Protein AF-A0A627JWW9-F1 (afdb_monomer_lite)

Sequence (172 aa):
MYRVNQIIKTISKMNSYAPYNQINKKINLLRKVQVYSFLTSLISLVLMVIIAVIYKICDLPKEPFLLPALVLYALNSVAGIVYLFTPIIPGVKFMLNFKKEIFNDLICEIDNDEQNIEKLMPYSLIELNYSIDWLNIKIQRVKSRINDFFGEKTAVLSIIGLAYSAIQGFGG

Radius of gyration: 26.81 Å; chains: 1; bounding box: 65×30×72 Å

Structure (mmCIF, N/CA/C/O backbone):
data_AF-A0A627JWW9-F1
#
_entry.id   AF-A0A627JWW9-F1
#
loop_
_atom_site.group_PDB
_atom_site.id
_atom_site.type_symbol
_atom_site.label_atom_id
_atom_site.label_alt_id
_atom_site.label_comp_id
_atom_site.label_asym_id
_atom_site.label_entity_id
_atom_site.label_seq_id
_atom_site.pdbx_PDB_ins_code
_atom_site.Cartn_x
_atom_site.Cartn_y
_atom_site.Cartn_z
_atom_site.occupancy
_atom_site.B_iso_or_equiv
_atom_site.auth_seq_id
_atom_site.auth_comp_id
_atom_site.auth_asym_id
_atom_site.auth_atom_id
_atom_site.pdbx_PDB_model_num
ATOM 1 N N . MET A 1 1 ? -38.540 5.136 25.744 1.00 57.44 1 MET A N 1
ATOM 2 C CA . MET A 1 1 ? -38.259 4.707 24.356 1.00 57.44 1 MET A CA 1
ATOM 3 C C . MET A 1 1 ? -36.748 4.739 24.182 1.00 57.44 1 MET A C 1
ATOM 5 O O . MET A 1 1 ? -36.176 5.806 24.365 1.00 57.44 1 MET A O 1
ATOM 9 N N . TYR A 1 2 ? -36.099 3.590 23.971 1.00 67.12 2 TYR A N 1
ATOM 10 C CA . TYR A 1 2 ? -34.632 3.505 23.949 1.00 67.12 2 TYR A CA 1
ATOM 11 C C . TYR A 1 2 ? -34.043 4.397 22.844 1.00 67.12 2 TYR A C 1
ATOM 13 O O . TYR A 1 2 ? -34.539 4.396 21.714 1.00 67.12 2 TYR A O 1
ATOM 21 N N . ARG A 1 3 ? -32.989 5.165 23.156 1.00 82.88 3 ARG A N 1
ATOM 22 C CA . ARG A 1 3 ? -32.358 6.163 22.264 1.00 82.88 3 ARG A CA 1
ATOM 23 C C . ARG A 1 3 ? -31.485 5.555 21.155 1.00 82.88 3 ARG A C 1
ATOM 25 O O . ARG A 1 3 ? -30.470 6.112 20.751 1.00 82.88 3 ARG A O 1
ATOM 32 N N . VAL A 1 4 ? -31.910 4.431 20.599 1.00 85.50 4 VAL A N 1
ATOM 33 C CA . VAL A 1 4 ? -31.139 3.595 19.664 1.00 85.50 4 VAL A CA 1
ATOM 34 C C . VAL A 1 4 ? -30.716 4.353 18.415 1.00 85.50 4 VAL A C 1
ATOM 36 O O . VAL A 1 4 ? -29.568 4.273 18.000 1.00 85.50 4 VAL A O 1
ATOM 39 N N . ASN A 1 5 ? -31.604 5.175 17.852 1.00 86.75 5 ASN A N 1
ATOM 40 C CA . ASN A 1 5 ? -31.271 5.996 16.685 1.00 86.75 5 ASN A CA 1
ATOM 41 C C . ASN A 1 5 ? -30.151 7.008 16.978 1.00 86.75 5 ASN A C 1
ATOM 43 O O . ASN A 1 5 ? -29.366 7.327 16.086 1.00 86.75 5 ASN A O 1
ATOM 47 N N . GLN A 1 6 ? -30.070 7.521 18.210 1.00 89.25 6 GLN A N 1
ATOM 48 C CA . GLN A 1 6 ? -29.003 8.436 18.619 1.00 89.25 6 GLN A CA 1
ATOM 49 C C . GLN A 1 6 ? -27.694 7.675 18.825 1.00 89.25 6 GLN A C 1
ATOM 51 O O . GLN A 1 6 ? -26.675 8.104 18.297 1.00 89.25 6 GLN A O 1
ATOM 56 N N . ILE A 1 7 ? -27.745 6.508 19.474 1.00 90.81 7 ILE A N 1
ATOM 57 C CA . ILE A 1 7 ? -26.583 5.633 19.684 1.00 90.81 7 ILE A CA 1
ATOM 58 C C . ILE A 1 7 ? -25.986 5.195 18.343 1.00 90.81 7 ILE A C 1
ATOM 60 O O . ILE A 1 7 ? -24.794 5.379 18.113 1.00 90.81 7 ILE A O 1
ATOM 64 N N . ILE A 1 8 ? -26.811 4.720 17.406 1.00 88.69 8 ILE A N 1
ATOM 65 C CA . ILE A 1 8 ? -26.365 4.333 16.058 1.00 88.69 8 ILE A CA 1
ATOM 66 C C . ILE A 1 8 ? -25.727 5.521 15.329 1.00 88.69 8 ILE A C 1
ATOM 68 O O . ILE A 1 8 ? -24.696 5.363 14.681 1.00 88.69 8 ILE A O 1
ATOM 72 N N . LYS A 1 9 ? -26.305 6.722 15.451 1.00 89.56 9 LYS A N 1
ATOM 73 C CA . LYS A 1 9 ? 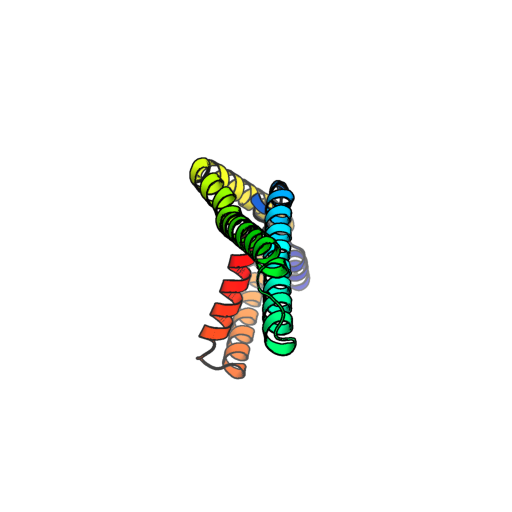-25.755 7.944 14.844 1.00 89.56 9 LYS A CA 1
ATOM 74 C C . LYS A 1 9 ? -24.439 8.385 15.493 1.00 89.56 9 LYS A C 1
ATOM 76 O O . LYS A 1 9 ? -23.603 8.977 14.813 1.00 89.56 9 LYS A O 1
ATOM 81 N N . THR A 1 10 ? -24.256 8.134 16.788 1.00 90.19 10 THR A N 1
ATOM 82 C CA . THR A 1 10 ? -22.978 8.347 17.477 1.00 90.19 10 THR A CA 1
ATOM 83 C C . THR A 1 10 ? -21.935 7.356 16.963 1.00 90.19 10 THR A C 1
ATOM 85 O O . THR A 1 10 ? -20.865 7.787 16.545 1.00 90.19 10 THR A O 1
ATOM 88 N N . ILE A 1 11 ? -22.272 6.062 16.896 1.00 89.06 11 ILE A N 1
ATOM 89 C CA . ILE A 1 11 ? -21.389 5.002 16.383 1.00 89.06 11 ILE A CA 1
ATOM 90 C C . ILE A 1 11 ? -20.982 5.277 14.931 1.00 89.06 11 ILE A C 1
ATOM 92 O O . ILE A 1 11 ? -19.807 5.194 14.595 1.00 89.06 11 ILE A O 1
ATOM 96 N N . SER A 1 12 ? -21.912 5.704 14.071 1.00 86.81 12 SER A N 1
ATOM 97 C CA . SER A 1 12 ? -21.604 6.000 12.663 1.00 86.81 12 SER A CA 1
ATOM 98 C C . SER A 1 12 ? -20.640 7.177 12.464 1.00 86.81 12 SER A C 1
ATOM 100 O O . SER A 1 12 ? -20.180 7.403 11.351 1.00 86.81 12 SER A O 1
ATOM 102 N N . LYS A 1 13 ? -20.405 7.981 13.507 1.00 86.56 13 LYS A N 1
ATOM 103 C CA . LYS A 1 13 ? -19.496 9.135 13.503 1.00 86.56 13 LYS A CA 1
ATOM 104 C C . LYS A 1 13 ? -18.204 8.874 14.280 1.00 86.56 13 LYS A C 1
ATOM 106 O O . LYS A 1 13 ? -17.416 9.801 14.465 1.00 86.56 13 LYS A O 1
ATOM 111 N N . MET A 1 14 ? -18.012 7.663 14.796 1.00 87.31 14 MET A N 1
ATOM 112 C CA . MET A 1 14 ? -16.766 7.291 15.454 1.00 87.31 14 MET A CA 1
ATOM 113 C C . MET A 1 14 ? -15.628 7.266 14.444 1.00 87.31 14 MET A C 1
ATOM 115 O O . MET A 1 14 ? -15.823 6.949 13.269 1.00 87.31 14 MET A O 1
ATOM 119 N N . ASN A 1 15 ? -14.440 7.634 14.912 1.00 77.38 15 ASN A N 1
ATOM 120 C CA . ASN A 1 15 ? -13.266 7.621 14.058 1.00 77.38 15 ASN A CA 1
ATOM 121 C C . ASN A 1 15 ? -12.886 6.166 13.794 1.00 77.38 15 ASN A C 1
ATOM 123 O O . ASN A 1 15 ? -12.795 5.368 14.728 1.00 77.38 15 ASN A O 1
ATOM 127 N N . SER A 1 16 ? -12.677 5.827 12.522 1.00 74.06 16 SER A N 1
ATOM 128 C CA . SER A 1 16 ? -12.036 4.562 12.170 1.00 74.06 16 SER A CA 1
ATOM 129 C C . SER A 1 16 ? -10.582 4.607 12.623 1.00 74.06 16 SER A C 1
ATOM 131 O O . SER A 1 16 ? -9.926 5.639 12.463 1.00 74.06 16 SER A O 1
ATOM 133 N N . TYR A 1 17 ? -10.091 3.497 13.169 1.00 69.25 17 TYR A N 1
ATOM 134 C CA . TYR A 1 17 ? -8.683 3.367 13.512 1.00 69.25 17 TYR A CA 1
ATOM 135 C C . TYR A 1 17 ? -7.815 3.597 12.268 1.00 69.25 17 TYR A C 1
ATOM 137 O O . TYR A 1 17 ? -8.067 3.020 11.206 1.00 69.25 17 TYR A O 1
ATOM 145 N N . ALA A 1 18 ? -6.797 4.443 12.411 1.00 64.69 18 ALA A N 1
ATOM 146 C CA . ALA A 1 18 ? -5.760 4.637 11.412 1.00 64.69 18 ALA A CA 1
ATOM 147 C C . ALA A 1 18 ? -4.422 4.182 12.017 1.00 64.69 18 ALA A C 1
ATOM 149 O O . ALA A 1 18 ? -4.038 4.715 13.061 1.00 64.69 18 ALA A O 1
ATOM 150 N N . PRO A 1 19 ? -3.706 3.231 11.391 1.00 64.62 19 PRO A N 1
ATOM 151 C CA . PRO A 1 19 ? -2.438 2.736 11.919 1.00 64.62 19 PRO A CA 1
ATOM 152 C C . PRO A 1 19 ? -1.400 3.859 12.041 1.00 64.62 19 PRO A C 1
ATOM 154 O O . PRO A 1 19 ? -1.325 4.760 11.194 1.00 64.62 19 PRO A O 1
ATOM 157 N N . TYR A 1 20 ? -0.553 3.794 13.069 1.00 61.00 20 TYR A N 1
ATOM 158 C CA . TYR A 1 20 ? 0.439 4.820 13.414 1.00 61.00 20 TYR A CA 1
ATOM 159 C C . TYR A 1 20 ? 1.361 5.153 12.236 1.00 61.00 20 TYR A C 1
ATOM 161 O O . TYR A 1 20 ? 1.698 6.317 11.981 1.00 61.00 20 TYR A O 1
ATOM 169 N N . ASN A 1 21 ? 1.720 4.133 11.455 1.00 58.91 21 ASN A N 1
ATOM 170 C CA . ASN A 1 21 ? 2.579 4.277 10.284 1.00 58.91 21 ASN A CA 1
ATOM 171 C C . ASN A 1 21 ? 1.944 5.096 9.140 1.00 58.91 21 ASN A C 1
ATOM 173 O O . ASN A 1 21 ? 2.680 5.710 8.366 1.00 58.91 21 ASN A O 1
ATOM 177 N N . GLN A 1 22 ? 0.611 5.199 9.058 1.00 59.38 22 GLN A N 1
ATOM 178 C CA . GLN A 1 22 ? -0.065 6.105 8.115 1.00 59.38 22 GLN A CA 1
ATOM 179 C C . GLN A 1 22 ? -0.077 7.561 8.606 1.00 59.38 22 GLN A C 1
ATOM 181 O O . GLN A 1 22 ? -0.009 8.493 7.800 1.00 59.38 22 GLN A O 1
ATOM 186 N N . ILE A 1 23 ? -0.118 7.773 9.924 1.00 56.31 23 ILE A N 1
ATOM 187 C CA . ILE A 1 23 ? -0.114 9.107 10.545 1.00 56.31 23 ILE A CA 1
ATOM 188 C C . ILE A 1 23 ? 1.275 9.754 10.395 1.00 56.31 23 ILE A C 1
ATOM 190 O O . ILE A 1 23 ? 1.403 10.954 10.126 1.00 56.31 23 ILE A O 1
ATOM 194 N N . ASN A 1 24 ? 2.339 8.951 10.479 1.00 56.09 24 ASN A N 1
ATOM 195 C CA . ASN A 1 24 ? 3.718 9.420 10.405 1.00 56.09 24 ASN A CA 1
ATOM 196 C C . ASN A 1 24 ? 4.246 9.429 8.950 1.00 56.09 24 ASN A C 1
ATOM 198 O O . ASN A 1 24 ? 4.970 8.538 8.515 1.00 56.09 24 ASN A O 1
ATOM 202 N N . LYS A 1 25 ? 3.882 10.482 8.200 1.00 54.59 25 LYS A N 1
ATOM 203 C CA . LYS A 1 25 ? 4.113 10.803 6.760 1.00 54.59 25 LYS A CA 1
ATOM 204 C C . LYS A 1 25 ? 5.511 10.580 6.119 1.00 54.59 25 LYS A C 1
ATOM 206 O O . LYS A 1 25 ? 5.733 11.025 4.988 1.00 54.59 25 LYS A O 1
ATOM 211 N N . LYS A 1 26 ? 6.472 9.896 6.749 1.00 55.12 26 LYS A N 1
ATOM 212 C CA . LYS A 1 26 ? 7.827 9.650 6.202 1.00 55.12 26 LYS A CA 1
ATOM 213 C C . LYS A 1 26 ? 7.868 8.729 4.967 1.00 55.12 26 LYS A C 1
ATOM 215 O O . LYS A 1 26 ? 8.879 8.719 4.270 1.00 55.12 26 LYS A O 1
ATOM 220 N N . ILE A 1 27 ? 6.782 8.025 4.644 1.00 60.16 27 ILE A N 1
ATOM 221 C CA . ILE A 1 27 ? 6.693 7.080 3.509 1.00 60.16 27 ILE A CA 1
ATOM 222 C C . ILE A 1 27 ? 6.613 7.793 2.138 1.00 60.16 27 ILE A C 1
ATOM 224 O O . ILE A 1 27 ? 6.933 7.212 1.101 1.00 60.16 27 ILE A O 1
ATOM 228 N N . ASN A 1 28 ? 6.298 9.094 2.103 1.00 67.19 28 ASN A N 1
ATOM 229 C CA . ASN A 1 28 ? 6.102 9.821 0.843 1.00 67.19 28 ASN A CA 1
ATOM 230 C C . ASN A 1 28 ? 7.352 9.932 -0.051 1.00 67.19 28 ASN A C 1
ATOM 232 O O . ASN A 1 28 ? 7.199 10.069 -1.263 1.00 67.19 28 ASN A O 1
ATOM 236 N N . LEU A 1 29 ? 8.571 9.893 0.501 1.00 72.62 29 LEU A N 1
ATOM 237 C CA . LEU A 1 29 ? 9.794 10.000 -0.308 1.00 72.62 29 LEU A CA 1
ATOM 238 C C . LEU A 1 29 ? 10.134 8.673 -0.996 1.00 72.62 29 LEU A C 1
ATOM 240 O O . LEU A 1 29 ? 10.351 8.667 -2.204 1.00 72.62 29 LEU A O 1
ATOM 244 N N . LEU A 1 30 ? 10.103 7.555 -0.262 1.00 77.38 30 LEU A N 1
ATOM 245 C CA . LEU A 1 30 ? 10.313 6.215 -0.828 1.00 77.38 30 LEU A CA 1
ATOM 246 C C . LEU A 1 30 ? 9.286 5.915 -1.922 1.00 77.38 30 LEU A C 1
ATOM 248 O O . LEU A 1 30 ? 9.652 5.466 -3.002 1.00 77.38 30 LEU A O 1
ATOM 252 N N . ARG A 1 31 ? 8.020 6.282 -1.695 1.00 78.38 31 ARG A N 1
ATOM 253 C CA . ARG A 1 31 ? 6.966 6.124 -2.700 1.00 78.38 31 ARG A CA 1
ATOM 254 C C . ARG A 1 31 ? 7.236 6.933 -3.971 1.00 78.38 31 ARG A C 1
ATOM 256 O O . ARG A 1 31 ? 7.061 6.423 -5.072 1.00 78.38 31 ARG A O 1
ATOM 263 N N . LYS A 1 32 ? 7.724 8.174 -3.846 1.00 83.62 32 LYS A N 1
ATOM 264 C CA . LYS A 1 32 ? 8.143 8.976 -5.009 1.00 83.62 32 LYS A CA 1
ATOM 265 C C . LYS A 1 32 ? 9.291 8.307 -5.764 1.00 83.62 32 LYS A C 1
ATOM 267 O O . LYS A 1 32 ? 9.217 8.210 -6.983 1.00 83.62 32 LYS A O 1
ATOM 272 N N . VAL A 1 33 ? 10.316 7.828 -5.056 1.00 87.12 33 VAL A N 1
ATOM 273 C CA . VAL A 1 33 ? 11.453 7.114 -5.666 1.00 87.12 33 VAL A CA 1
ATOM 274 C C . VAL A 1 33 ? 10.967 5.883 -6.428 1.00 87.12 33 VAL A C 1
ATOM 276 O O . VAL A 1 33 ? 11.332 5.715 -7.587 1.00 87.12 33 VAL A O 1
ATOM 279 N N . GLN A 1 34 ? 10.081 5.082 -5.832 1.00 87.38 34 GLN A N 1
ATOM 280 C CA . GLN A 1 34 ? 9.511 3.903 -6.479 1.00 87.38 34 GLN A CA 1
ATOM 281 C C . GLN A 1 34 ? 8.756 4.261 -7.766 1.00 87.38 34 GLN A C 1
ATOM 283 O O . GLN A 1 34 ? 8.982 3.639 -8.802 1.00 87.38 34 GLN A O 1
ATOM 288 N N . VAL A 1 35 ? 7.902 5.291 -7.725 1.00 88.50 35 VAL A N 1
ATOM 289 C CA . VAL A 1 35 ? 7.133 5.745 -8.895 1.00 88.50 35 VAL A CA 1
ATOM 290 C C . VAL A 1 35 ? 8.053 6.255 -10.004 1.00 88.50 35 VAL A C 1
ATOM 292 O O . VAL A 1 35 ? 7.888 5.862 -11.157 1.00 88.50 35 VAL A O 1
ATOM 295 N N . TYR A 1 36 ? 9.053 7.080 -9.681 1.00 90.81 36 TYR A N 1
ATOM 296 C CA . TYR A 1 36 ? 10.009 7.555 -10.684 1.00 90.81 36 TYR A CA 1
ATOM 297 C C . TYR A 1 36 ? 10.838 6.413 -11.274 1.00 90.81 36 TYR A C 1
ATOM 299 O O . TYR A 1 36 ? 11.061 6.389 -12.484 1.00 90.81 36 TYR A O 1
ATOM 307 N N . SER A 1 37 ? 11.245 5.445 -10.452 1.00 90.62 37 SER A N 1
ATOM 308 C CA . SER A 1 37 ? 11.979 4.262 -10.908 1.00 90.62 37 SER A CA 1
ATOM 309 C C . SER A 1 37 ? 11.140 3.412 -11.864 1.00 90.62 37 SER A C 1
ATOM 311 O O . SER A 1 37 ? 11.616 3.013 -12.926 1.00 90.62 37 SER A O 1
ATOM 313 N N . PHE A 1 38 ? 9.860 3.210 -11.541 1.00 92.62 38 PHE A N 1
ATOM 314 C CA . PHE A 1 38 ? 8.912 2.517 -12.410 1.00 92.62 38 PHE A CA 1
ATOM 315 C C . PHE A 1 38 ? 8.729 3.238 -13.751 1.00 92.62 38 PHE A C 1
ATOM 317 O O . PHE A 1 38 ? 8.880 2.624 -14.805 1.00 92.62 38 PHE A O 1
ATOM 324 N N . LEU A 1 39 ? 8.466 4.550 -13.727 1.00 94.06 39 LEU A N 1
ATOM 325 C CA . LEU A 1 39 ? 8.294 5.346 -14.947 1.00 94.06 39 LEU A CA 1
ATOM 326 C C . LEU A 1 39 ? 9.553 5.322 -15.819 1.00 94.06 39 LEU A C 1
ATOM 328 O O . LEU A 1 39 ? 9.461 5.184 -17.035 1.00 94.06 39 LEU A O 1
ATOM 332 N N . THR A 1 40 ? 10.728 5.399 -15.199 1.00 92.56 40 THR A N 1
ATOM 333 C CA . THR A 1 40 ? 12.017 5.355 -15.897 1.00 92.56 40 THR A CA 1
ATOM 334 C C . THR A 1 40 ? 12.248 3.999 -16.575 1.00 92.56 40 THR A C 1
ATOM 336 O O . THR A 1 40 ? 12.649 3.945 -17.740 1.00 92.56 40 THR A O 1
ATOM 339 N N . SER A 1 41 ? 11.939 2.893 -15.890 1.00 93.25 41 SER A N 1
ATOM 340 C CA . SER A 1 41 ? 12.004 1.543 -16.472 1.00 93.25 41 SER A CA 1
ATOM 341 C C . SER A 1 41 ? 10.987 1.364 -17.611 1.00 93.25 41 SER A C 1
ATOM 343 O O . SER A 1 41 ? 11.335 0.853 -18.675 1.00 93.25 41 SER A O 1
ATOM 345 N N . LEU A 1 42 ? 9.760 1.867 -17.450 1.00 93.62 42 LEU A N 1
ATOM 346 C CA . LEU A 1 42 ? 8.724 1.779 -18.480 1.00 93.62 42 LEU A CA 1
ATOM 347 C C . LEU A 1 42 ? 9.106 2.564 -19.744 1.00 93.62 42 LEU A C 1
ATOM 349 O O . LEU A 1 42 ? 9.048 2.029 -20.849 1.00 93.62 42 LEU A O 1
ATOM 353 N N . ILE A 1 43 ? 9.537 3.819 -19.586 1.00 94.56 43 ILE A N 1
ATOM 354 C CA . ILE A 1 43 ? 9.933 4.683 -20.706 1.00 94.56 43 ILE A CA 1
ATOM 355 C C . ILE A 1 43 ? 11.150 4.099 -21.429 1.00 94.56 43 ILE A C 1
ATOM 357 O O . ILE A 1 43 ? 11.157 4.030 -22.658 1.00 94.56 43 ILE A O 1
ATOM 361 N N . SER A 1 44 ? 12.164 3.637 -20.691 1.00 92.50 44 SER A N 1
ATOM 362 C CA . SER A 1 44 ? 13.351 3.026 -21.302 1.00 92.50 44 SER A CA 1
ATOM 363 C C . SER A 1 44 ? 13.016 1.746 -22.071 1.00 92.50 44 SER A C 1
ATOM 365 O O . SER A 1 44 ? 13.557 1.538 -23.155 1.00 92.50 44 SER A O 1
ATOM 367 N N . LEU A 1 45 ? 12.082 0.926 -21.576 1.00 93.44 45 LEU A N 1
ATOM 368 C CA . LEU A 1 45 ? 11.594 -0.254 -22.293 1.00 93.44 45 LEU A CA 1
ATOM 369 C C . LEU A 1 45 ? 10.910 0.125 -23.610 1.00 93.44 45 LEU A C 1
ATOM 371 O O . LEU A 1 45 ? 11.234 -0.441 -24.653 1.00 93.44 45 LEU A O 1
ATOM 375 N N . VAL A 1 46 ? 10.012 1.114 -23.585 1.00 95.31 46 VAL A N 1
ATOM 376 C CA . VAL A 1 46 ? 9.316 1.593 -24.790 1.00 95.31 46 VAL A CA 1
ATOM 377 C C . VAL A 1 46 ? 10.306 2.135 -25.824 1.00 95.31 46 VAL A C 1
ATOM 379 O O . VAL A 1 46 ? 10.213 1.788 -27.000 1.00 95.31 46 VAL A O 1
ATOM 382 N N . LEU A 1 47 ? 11.296 2.926 -25.401 1.00 94.00 47 LEU A N 1
ATOM 383 C CA . LEU A 1 47 ? 12.325 3.459 -26.299 1.00 94.00 47 LEU A CA 1
ATOM 384 C C . LEU A 1 47 ? 13.183 2.354 -26.930 1.00 94.00 47 LEU A C 1
ATOM 386 O O . LEU A 1 47 ? 13.469 2.421 -28.124 1.00 94.00 47 LEU A O 1
ATOM 390 N N . MET A 1 48 ? 13.546 1.313 -26.172 1.00 92.75 48 MET A N 1
ATOM 391 C CA . MET A 1 48 ? 14.261 0.155 -26.726 1.00 92.75 48 MET A CA 1
ATOM 392 C C . MET A 1 48 ? 13.436 -0.575 -27.790 1.00 92.75 48 MET A C 1
ATOM 394 O O . MET A 1 48 ? 13.979 -0.947 -28.830 1.00 92.75 48 MET A O 1
ATOM 398 N N . VAL A 1 49 ? 12.127 -0.742 -27.572 1.00 92.88 49 VAL A N 1
ATOM 399 C CA . VAL A 1 49 ? 11.226 -1.348 -28.567 1.00 92.88 49 VAL A CA 1
ATOM 400 C C . VAL A 1 49 ? 11.166 -0.496 -29.835 1.00 92.88 49 VAL A C 1
ATOM 402 O O . VAL A 1 49 ? 11.274 -1.039 -30.932 1.00 92.88 49 VAL A O 1
ATOM 405 N N . ILE A 1 50 ? 11.063 0.830 -29.705 1.00 92.88 50 ILE A N 1
ATOM 406 C CA . ILE A 1 50 ? 11.063 1.748 -30.854 1.00 92.88 50 ILE A CA 1
ATOM 407 C C . ILE A 1 50 ? 12.365 1.615 -31.655 1.00 92.88 50 ILE A C 1
ATOM 409 O O . ILE A 1 50 ? 12.313 1.463 -32.874 1.00 92.88 50 ILE A O 1
ATOM 413 N N . ILE A 1 51 ? 13.524 1.605 -30.984 1.00 89.88 51 ILE A N 1
ATOM 414 C CA . ILE A 1 51 ? 14.828 1.422 -31.641 1.00 89.88 51 ILE A CA 1
ATOM 415 C C . ILE A 1 51 ? 14.880 0.082 -32.385 1.00 89.88 51 ILE A C 1
ATOM 417 O O . ILE A 1 51 ? 15.294 0.044 -33.543 1.00 89.88 51 ILE A O 1
ATOM 421 N N . ALA A 1 52 ? 14.423 -1.005 -31.759 1.00 88.31 52 ALA A N 1
ATOM 422 C CA . ALA A 1 52 ? 14.413 -2.330 -32.375 1.00 88.31 52 ALA A CA 1
ATOM 423 C C . ALA A 1 52 ? 13.508 -2.397 -33.618 1.00 88.31 52 ALA A C 1
ATOM 425 O O . ALA A 1 52 ? 13.873 -3.017 -34.618 1.00 88.31 52 ALA A O 1
ATOM 426 N N . VAL A 1 53 ? 12.345 -1.740 -33.575 1.00 90.88 53 VAL A N 1
ATOM 427 C CA . VAL A 1 53 ? 11.406 -1.664 -34.703 1.00 90.88 53 VAL A CA 1
ATOM 428 C C . VAL A 1 53 ? 11.986 -0.835 -35.850 1.00 90.88 53 VAL A C 1
ATOM 430 O O . VAL A 1 53 ? 11.966 -1.297 -36.988 1.00 90.88 53 VAL A O 1
ATOM 433 N N . ILE A 1 54 ? 12.551 0.345 -35.569 1.00 88.12 54 ILE A N 1
ATOM 434 C CA . ILE A 1 54 ? 13.168 1.210 -36.591 1.00 88.12 54 ILE A CA 1
ATOM 435 C C . ILE A 1 54 ? 14.350 0.503 -37.255 1.00 88.12 54 ILE A C 1
ATOM 437 O O . ILE A 1 54 ? 14.442 0.486 -38.480 1.00 88.12 54 ILE A O 1
ATOM 441 N N . TYR A 1 55 ? 15.220 -0.125 -36.460 1.00 85.19 55 TYR A N 1
ATOM 442 C CA . TYR A 1 55 ? 16.338 -0.912 -36.974 1.00 85.19 55 TYR A CA 1
ATOM 443 C C . TYR A 1 55 ? 15.861 -2.013 -37.933 1.00 85.19 55 TYR A C 1
ATOM 445 O O . TYR A 1 55 ? 16.433 -2.178 -39.006 1.00 85.19 55 TYR A O 1
ATOM 453 N N . LYS A 1 56 ? 14.791 -2.734 -37.569 1.00 85.31 56 LYS A N 1
ATOM 454 C CA . LYS A 1 56 ? 14.258 -3.847 -38.364 1.00 85.31 56 LYS A CA 1
ATOM 455 C C . LYS A 1 56 ? 13.528 -3.402 -39.637 1.00 85.31 56 LYS A C 1
ATOM 457 O O . LYS A 1 56 ? 13.527 -4.148 -40.604 1.00 85.31 56 LYS A O 1
ATOM 462 N N . ILE A 1 57 ? 12.860 -2.247 -39.629 1.00 89.12 57 ILE A N 1
ATOM 463 C CA . ILE A 1 57 ? 12.088 -1.759 -40.787 1.00 89.12 57 ILE A CA 1
ATOM 464 C C . ILE A 1 57 ? 12.986 -1.047 -41.801 1.00 89.12 57 ILE A C 1
ATOM 466 O O . ILE A 1 57 ? 12.758 -1.162 -43.001 1.00 89.12 57 ILE A O 1
ATOM 470 N N . CYS A 1 58 ? 13.984 -0.298 -41.331 1.00 82.31 58 CYS A N 1
ATOM 471 C CA . CYS A 1 58 ? 14.797 0.563 -42.188 1.00 82.31 58 CYS A CA 1
ATOM 472 C C . CYS A 1 58 ? 16.135 -0.066 -42.621 1.00 82.31 58 CYS A C 1
ATOM 474 O O . CYS A 1 58 ? 16.912 0.626 -43.275 1.00 82.31 58 CYS A O 1
ATOM 476 N N . ASP A 1 59 ? 16.428 -1.316 -42.228 1.00 77.81 59 ASP A N 1
ATOM 477 C CA . ASP A 1 59 ? 17.686 -2.041 -42.508 1.00 77.81 59 ASP A CA 1
ATOM 478 C C . ASP A 1 59 ? 18.950 -1.181 -42.293 1.00 77.81 59 ASP A C 1
ATOM 480 O O . ASP A 1 59 ? 19.907 -1.181 -43.070 1.00 77.81 59 ASP A O 1
ATOM 484 N N . LEU A 1 60 ? 18.940 -0.395 -41.214 1.00 76.88 60 LEU A N 1
ATOM 485 C CA . LEU A 1 60 ? 19.989 0.577 -40.917 1.00 76.88 60 LEU A CA 1
ATOM 486 C C . LEU A 1 60 ? 21.256 -0.100 -40.362 1.00 76.88 60 LEU A C 1
ATOM 488 O O . LEU A 1 60 ? 21.173 -1.144 -39.707 1.00 76.88 60 LEU A O 1
ATOM 492 N N . PRO A 1 61 ? 22.447 0.507 -40.544 1.00 78.94 61 PRO A N 1
ATOM 493 C CA . PRO A 1 61 ? 23.674 -0.002 -39.943 1.00 78.94 61 PRO A CA 1
ATOM 494 C C . PRO A 1 61 ? 23.557 -0.041 -38.413 1.00 78.94 61 PRO A C 1
ATOM 496 O O . PRO A 1 61 ? 23.002 0.861 -37.788 1.00 78.94 61 PRO A O 1
ATOM 499 N N . LYS A 1 62 ? 24.101 -1.099 -37.801 1.00 75.81 62 LYS A N 1
ATOM 500 C CA . LYS A 1 62 ? 23.977 -1.373 -36.356 1.00 75.81 62 LYS A CA 1
ATOM 501 C C . LYS A 1 62 ? 24.734 -0.382 -35.468 1.00 75.81 62 LYS A C 1
ATOM 503 O O . LYS A 1 62 ? 24.321 -0.147 -34.334 1.00 75.81 62 LYS A O 1
ATOM 508 N N . GLU A 1 63 ? 25.838 0.174 -35.963 1.00 80.12 63 GLU A N 1
ATOM 509 C CA . GLU A 1 63 ? 26.774 0.993 -35.180 1.00 80.12 63 GLU A CA 1
ATOM 510 C C . GLU A 1 63 ? 26.127 2.178 -34.434 1.00 80.12 63 GLU A C 1
ATOM 512 O O . GLU A 1 63 ? 26.334 2.277 -33.222 1.00 80.12 63 GLU A O 1
ATOM 517 N N . PRO A 1 64 ? 25.286 3.029 -35.061 1.00 82.31 64 PRO A N 1
ATOM 518 C CA . PRO A 1 64 ? 24.661 4.159 -34.366 1.00 82.31 64 PRO A CA 1
ATOM 519 C C . PRO A 1 64 ? 23.622 3.763 -33.305 1.00 82.31 64 PRO A C 1
ATOM 521 O O . PRO A 1 64 ? 23.356 4.548 -32.396 1.00 82.31 64 PRO A O 1
ATOM 524 N N . PHE A 1 65 ? 23.031 2.565 -33.386 1.00 85.44 65 PHE A N 1
ATOM 525 C CA . PHE A 1 65 ? 21.956 2.133 -32.481 1.00 85.44 65 PHE A CA 1
ATOM 526 C C . PHE A 1 65 ? 22.454 1.332 -31.276 1.00 85.44 65 PHE A C 1
ATOM 528 O O . PHE A 1 65 ? 21.752 1.245 -30.267 1.00 85.44 65 PHE A O 1
ATOM 535 N N . LEU A 1 66 ? 23.666 0.774 -31.353 1.00 87.06 66 LEU A N 1
ATOM 536 C CA . LEU A 1 66 ? 24.215 -0.103 -30.321 1.00 87.06 66 LEU A CA 1
ATOM 537 C C . LEU A 1 66 ? 24.428 0.629 -28.986 1.00 87.06 66 LEU A C 1
ATOM 539 O O . LEU A 1 66 ? 23.985 0.157 -27.939 1.00 87.06 66 LEU A O 1
ATOM 543 N N . LEU A 1 67 ? 25.088 1.791 -29.019 1.00 89.12 67 LEU A N 1
ATOM 544 C CA . LEU A 1 67 ? 25.422 2.551 -27.811 1.00 89.12 67 LEU A CA 1
ATOM 545 C C . LEU A 1 67 ? 24.165 3.096 -27.101 1.00 89.12 67 LEU A C 1
ATOM 547 O O . LEU A 1 67 ? 24.031 2.851 -25.901 1.00 89.12 67 LEU A O 1
ATOM 551 N N . PRO A 1 68 ? 23.199 3.741 -27.790 1.00 90.44 68 PRO A N 1
ATOM 552 C CA . PRO A 1 68 ? 21.943 4.156 -27.164 1.00 90.44 68 PRO A CA 1
ATOM 553 C C . PRO A 1 68 ? 21.146 2.991 -26.563 1.00 90.44 68 PRO A C 1
ATOM 555 O O . PRO A 1 68 ? 20.619 3.119 -25.459 1.00 90.44 68 PRO A O 1
ATOM 558 N N . ALA A 1 69 ? 21.085 1.843 -27.249 1.00 90.44 69 ALA A N 1
ATOM 559 C CA . ALA A 1 69 ? 20.381 0.664 -26.746 1.00 90.44 69 ALA A CA 1
ATOM 560 C C . ALA A 1 69 ? 21.033 0.100 -25.472 1.00 90.44 69 ALA A C 1
ATOM 562 O O . ALA A 1 69 ? 20.327 -0.220 -24.517 1.00 90.44 69 ALA A O 1
ATOM 563 N N . LEU A 1 70 ? 22.369 0.039 -25.418 1.00 92.38 70 LEU A N 1
ATOM 564 C CA . LEU A 1 70 ? 23.108 -0.388 -24.224 1.00 92.38 70 LEU A CA 1
ATOM 565 C C . LEU A 1 70 ? 22.878 0.550 -23.034 1.00 92.38 70 LEU A C 1
ATOM 567 O O . LEU A 1 70 ? 22.663 0.080 -21.917 1.00 92.38 70 LEU A O 1
ATOM 571 N N . VAL A 1 71 ? 22.880 1.865 -23.268 1.00 94.31 71 VAL A N 1
ATOM 572 C CA . VAL A 1 71 ? 22.605 2.859 -22.219 1.00 94.31 71 VAL A CA 1
ATOM 573 C C . VAL A 1 71 ? 21.181 2.705 -21.684 1.00 94.31 71 VAL A C 1
ATOM 575 O O . VAL A 1 71 ? 20.988 2.666 -20.469 1.00 94.31 71 VAL A O 1
ATOM 578 N N . LEU A 1 72 ? 20.187 2.560 -22.567 1.00 93.19 72 LEU A N 1
ATOM 579 C CA . LEU A 1 72 ? 18.794 2.341 -22.164 1.00 93.19 72 LEU A CA 1
ATOM 580 C C . LEU A 1 72 ? 18.614 1.029 -21.398 1.00 93.19 72 LEU A C 1
ATOM 582 O O . LEU A 1 72 ? 17.889 1.004 -20.407 1.00 93.19 72 LEU A O 1
ATOM 586 N N . TYR A 1 73 ? 19.295 -0.037 -21.814 1.00 94.12 73 TYR A N 1
ATOM 587 C CA . TYR A 1 73 ? 19.261 -1.325 -21.127 1.00 94.12 73 TYR A CA 1
ATOM 588 C C . TYR A 1 73 ? 19.862 -1.244 -19.718 1.00 94.12 73 TYR A C 1
ATOM 590 O O . TYR A 1 73 ? 19.258 -1.723 -18.754 1.00 94.12 73 TYR A O 1
ATOM 598 N N . ALA A 1 74 ? 21.028 -0.606 -19.579 1.00 94.75 74 ALA A N 1
ATOM 599 C CA . ALA A 1 74 ? 21.665 -0.398 -18.282 1.00 94.75 74 ALA A CA 1
ATOM 600 C C . ALA A 1 74 ? 20.772 0.444 -17.358 1.00 94.75 74 ALA A C 1
ATOM 602 O O . ALA A 1 74 ? 20.545 0.076 -16.205 1.00 94.75 74 ALA A O 1
ATOM 603 N N . LEU A 1 75 ? 20.199 1.529 -17.882 1.00 94.31 75 LEU A N 1
ATOM 604 C CA . LEU A 1 75 ? 19.297 2.410 -17.145 1.00 94.31 75 LEU A CA 1
ATOM 605 C C . LEU A 1 75 ? 18.005 1.695 -16.725 1.00 94.31 75 LEU A C 1
ATOM 607 O O . LEU A 1 75 ? 17.569 1.853 -15.585 1.00 94.31 75 LEU A O 1
ATOM 611 N N . ASN A 1 76 ? 17.434 0.857 -17.594 1.00 94.31 76 ASN A N 1
ATOM 612 C CA . ASN A 1 76 ? 16.276 0.032 -17.260 1.00 94.31 76 ASN A CA 1
ATOM 613 C C . ASN A 1 76 ? 16.608 -0.959 -16.140 1.00 94.31 76 ASN A C 1
ATOM 615 O O . ASN A 1 76 ? 15.888 -1.033 -15.149 1.00 94.31 76 ASN A O 1
ATOM 619 N N . SER A 1 77 ? 17.739 -1.657 -16.257 1.00 93.56 77 SER A N 1
ATOM 620 C CA . SER A 1 77 ? 18.180 -2.641 -15.265 1.00 93.56 77 SER A CA 1
ATOM 621 C C . SER A 1 77 ? 18.369 -2.002 -13.886 1.00 93.56 77 SER A C 1
ATOM 623 O O . SER A 1 77 ? 17.848 -2.507 -12.892 1.00 93.56 77 SER A O 1
ATOM 625 N N . VAL A 1 78 ? 19.044 -0.848 -13.818 1.00 95.31 78 VAL A N 1
ATOM 626 C CA . VAL A 1 78 ? 19.233 -0.102 -12.563 1.00 95.31 78 VAL A CA 1
ATOM 627 C C . VAL A 1 78 ? 17.893 0.375 -12.000 1.00 95.31 78 VAL A C 1
ATOM 629 O O . VAL A 1 78 ? 17.626 0.181 -10.814 1.00 95.31 78 VAL A O 1
ATOM 632 N N . ALA A 1 79 ? 17.018 0.947 -12.832 1.00 92.75 79 ALA A N 1
ATOM 633 C CA . ALA A 1 79 ? 15.697 1.401 -12.400 1.00 92.75 79 ALA A CA 1
ATOM 634 C C . ALA A 1 79 ? 14.801 0.240 -11.922 1.00 92.75 79 ALA A C 1
ATOM 636 O O . ALA A 1 79 ? 14.062 0.386 -10.947 1.00 92.75 79 ALA A O 1
ATOM 637 N N . GLY A 1 80 ? 14.887 -0.930 -12.552 1.00 90.56 80 GLY A N 1
ATOM 638 C CA . GLY A 1 80 ? 14.181 -2.137 -12.125 1.00 90.56 80 GLY A CA 1
ATOM 639 C C . GLY A 1 80 ? 14.656 -2.625 -10.756 1.00 90.56 80 GLY A C 1
ATOM 640 O O . GLY A 1 80 ? 13.837 -2.884 -9.875 1.00 90.56 80 GLY A O 1
ATOM 641 N N . ILE A 1 81 ? 15.974 -2.665 -10.534 1.00 92.81 81 ILE A N 1
ATOM 642 C CA . ILE A 1 81 ? 16.561 -3.016 -9.232 1.00 92.81 81 ILE A CA 1
ATOM 643 C C . ILE A 1 81 ? 16.080 -2.034 -8.159 1.00 92.81 81 ILE A C 1
ATOM 645 O O . ILE A 1 81 ? 15.524 -2.450 -7.145 1.00 92.81 81 ILE A O 1
ATOM 649 N N . VAL A 1 82 ? 16.218 -0.726 -8.388 1.00 92.19 82 VAL A N 1
ATOM 650 C CA . VAL A 1 82 ? 15.779 0.291 -7.419 1.00 92.19 82 VAL A CA 1
ATOM 651 C C . VAL A 1 82 ? 14.288 0.149 -7.107 1.00 92.19 82 VAL A C 1
ATOM 653 O O . VAL A 1 82 ? 13.903 0.186 -5.937 1.00 92.19 82 VAL A O 1
ATOM 656 N N . TYR A 1 83 ? 13.450 -0.085 -8.119 1.00 89.56 83 TYR A N 1
ATOM 657 C CA . TYR A 1 83 ? 12.016 -0.304 -7.933 1.00 89.56 83 TYR A CA 1
ATOM 658 C C . TYR A 1 83 ? 11.720 -1.504 -7.020 1.00 89.56 83 TYR A C 1
ATOM 660 O O . TYR A 1 83 ? 10.906 -1.379 -6.106 1.00 89.56 83 TYR A O 1
ATOM 668 N N . LEU A 1 84 ? 12.408 -2.633 -7.220 1.00 89.25 84 LEU A N 1
ATOM 669 C CA . LEU A 1 84 ? 12.209 -3.857 -6.436 1.00 89.25 84 LEU A CA 1
ATOM 670 C C . LEU A 1 84 ? 12.692 -3.727 -4.987 1.00 89.25 84 LEU A C 1
ATOM 672 O O . LEU A 1 84 ? 12.040 -4.231 -4.075 1.00 89.25 84 LEU A O 1
ATOM 676 N N . PHE A 1 85 ? 13.813 -3.041 -4.757 1.00 86.69 85 PHE A N 1
ATOM 677 C CA . PHE A 1 85 ? 14.381 -2.895 -3.413 1.00 86.69 85 PHE A CA 1
ATOM 678 C C . PHE A 1 85 ? 13.717 -1.791 -2.582 1.00 86.69 85 PHE A C 1
ATOM 680 O O . PHE A 1 85 ? 13.729 -1.862 -1.353 1.00 86.69 85 PHE A O 1
ATOM 687 N N . THR A 1 86 ? 13.102 -0.790 -3.217 1.00 85.62 86 THR A N 1
ATOM 688 C CA . THR A 1 86 ? 12.441 0.322 -2.514 1.00 85.62 86 THR A CA 1
ATOM 689 C C . THR A 1 86 ? 11.403 -0.124 -1.465 1.00 85.62 86 THR A C 1
ATOM 691 O O . THR A 1 86 ? 11.494 0.370 -0.339 1.00 85.62 86 THR A O 1
ATOM 694 N N . PRO A 1 87 ? 10.464 -1.057 -1.739 1.00 78.88 87 PRO A N 1
ATOM 695 C CA . PRO A 1 87 ? 9.509 -1.533 -0.728 1.00 78.88 87 PRO A CA 1
ATOM 696 C C . PRO A 1 87 ? 10.138 -2.418 0.363 1.00 78.88 87 PRO A C 1
ATOM 698 O O . PRO A 1 87 ? 9.564 -2.558 1.442 1.00 78.88 87 PRO A O 1
ATOM 701 N N . ILE A 1 88 ? 11.331 -2.979 0.140 1.00 82.88 88 ILE A N 1
ATOM 702 C CA . ILE A 1 88 ? 12.017 -3.830 1.128 1.00 82.88 88 ILE A CA 1
ATOM 703 C C . ILE A 1 88 ? 12.548 -2.985 2.293 1.00 82.88 88 ILE A C 1
ATOM 705 O O . ILE A 1 88 ? 12.477 -3.400 3.447 1.00 82.88 88 ILE A O 1
ATOM 709 N N . ILE A 1 89 ? 13.032 -1.773 2.013 1.00 81.00 89 ILE A N 1
ATOM 710 C CA . ILE A 1 89 ? 13.604 -0.859 3.015 1.00 81.00 89 ILE A CA 1
ATOM 711 C C . ILE A 1 89 ? 12.635 -0.566 4.180 1.00 81.00 89 ILE A C 1
ATOM 713 O O . ILE A 1 89 ? 13.034 -0.763 5.334 1.00 81.00 89 ILE A O 1
ATOM 717 N N . PRO A 1 90 ? 11.384 -0.105 3.952 1.00 75.75 90 PRO A N 1
ATOM 718 C CA . PRO A 1 90 ? 10.444 0.125 5.044 1.00 75.75 90 PRO A CA 1
ATOM 719 C C . PRO A 1 90 ? 10.074 -1.176 5.764 1.00 75.75 90 PRO A C 1
ATOM 721 O O . PRO A 1 90 ? 9.994 -1.157 6.987 1.00 75.75 90 PRO A O 1
ATOM 724 N N . GLY A 1 91 ? 9.940 -2.301 5.051 1.00 75.75 91 GLY A N 1
ATOM 725 C CA . GLY A 1 91 ? 9.657 -3.604 5.663 1.00 75.75 91 GLY A CA 1
ATOM 726 C C . GLY A 1 91 ? 10.758 -4.069 6.622 1.00 75.75 91 GLY A C 1
ATOM 727 O O . GLY A 1 91 ? 10.477 -4.472 7.747 1.00 75.75 91 GLY A O 1
ATOM 728 N N . VAL A 1 92 ? 12.028 -3.936 6.229 1.00 82.38 92 VAL A N 1
ATOM 729 C CA . VAL A 1 92 ? 13.173 -4.263 7.097 1.00 82.38 92 VAL A CA 1
ATOM 730 C C . VAL A 1 92 ? 13.234 -3.322 8.296 1.00 82.38 92 VAL A C 1
ATOM 732 O O . VAL A 1 92 ? 13.452 -3.769 9.420 1.00 82.38 92 VAL A O 1
ATOM 735 N N . LYS A 1 93 ? 13.009 -2.020 8.090 1.00 81.25 93 LYS A N 1
ATOM 736 C CA . LYS A 1 93 ? 12.985 -1.047 9.187 1.00 81.25 93 LYS A CA 1
ATOM 737 C C . LYS A 1 93 ? 11.872 -1.349 10.197 1.00 81.25 93 LYS A C 1
ATOM 739 O O . LYS A 1 93 ? 12.140 -1.295 11.397 1.00 81.25 93 LYS A O 1
ATOM 744 N N . PHE A 1 94 ? 10.675 -1.679 9.709 1.00 78.75 94 PHE A N 1
ATOM 745 C CA . PHE A 1 94 ? 9.551 -2.129 10.529 1.00 78.75 94 PHE A CA 1
ATOM 746 C C . PHE A 1 94 ? 9.959 -3.358 11.340 1.00 78.75 94 PHE A C 1
ATOM 748 O O . PHE A 1 94 ? 9.806 -3.379 12.552 1.00 78.75 94 PHE A O 1
ATOM 755 N N . MET A 1 95 ? 10.577 -4.352 10.697 1.00 78.19 95 MET A N 1
ATOM 756 C CA . MET A 1 95 ? 10.984 -5.593 11.355 1.00 78.19 95 MET A CA 1
ATOM 757 C C . MET A 1 95 ? 12.063 -5.376 12.430 1.00 78.19 95 MET A C 1
ATOM 759 O O . MET A 1 95 ? 11.984 -5.962 13.506 1.00 78.19 95 MET A O 1
ATOM 763 N N . LEU A 1 96 ? 13.031 -4.484 12.191 1.00 86.06 96 LEU A N 1
ATOM 764 C CA . LEU A 1 96 ? 14.055 -4.120 13.181 1.00 86.06 96 LEU A CA 1
ATOM 765 C C . LEU A 1 96 ? 13.469 -3.381 14.392 1.00 86.06 96 LEU A C 1
ATOM 767 O O . LEU A 1 96 ? 13.934 -3.570 15.514 1.00 86.06 96 LEU A O 1
ATOM 771 N N . ASN A 1 97 ? 12.437 -2.562 14.180 1.00 85.38 97 ASN A N 1
ATOM 772 C CA . ASN A 1 97 ? 11.772 -1.797 15.235 1.00 85.38 97 ASN A CA 1
ATOM 773 C C . ASN A 1 97 ? 10.428 -2.400 15.661 1.00 85.38 97 ASN A C 1
ATOM 775 O O . ASN A 1 97 ? 9.656 -1.731 16.346 1.00 85.38 97 ASN A O 1
ATOM 779 N N . PHE A 1 98 ? 10.164 -3.659 15.306 1.00 83.00 98 PHE A N 1
ATOM 780 C CA . PHE A 1 98 ? 8.844 -4.292 15.363 1.00 83.00 98 PHE A CA 1
ATOM 781 C C . PHE A 1 98 ? 8.160 -4.121 16.715 1.00 83.00 98 PHE A C 1
ATOM 783 O O . PHE A 1 98 ? 7.026 -3.661 16.798 1.00 83.00 98 PHE A O 1
ATOM 790 N N . LYS A 1 99 ? 8.897 -4.410 17.795 1.00 85.88 99 LYS A N 1
ATOM 791 C CA . LYS A 1 99 ? 8.396 -4.275 19.166 1.00 85.88 99 LYS A CA 1
ATOM 792 C C . LYS A 1 99 ? 7.926 -2.850 19.465 1.00 85.88 99 LYS A C 1
ATOM 794 O O . LYS A 1 99 ? 6.896 -2.671 20.100 1.00 85.88 99 LYS A O 1
ATOM 799 N N . LYS A 1 100 ? 8.694 -1.847 19.038 1.00 86.44 100 LYS A N 1
ATOM 800 C CA . LYS A 1 100 ? 8.379 -0.436 19.272 1.00 86.44 100 LYS A CA 1
ATOM 801 C C . LYS A 1 100 ? 7.208 0.019 18.406 1.00 86.44 100 LYS A C 1
ATOM 803 O O . LYS A 1 100 ? 6.350 0.736 18.903 1.00 86.44 100 LYS A O 1
ATOM 808 N N . GLU A 1 101 ? 7.185 -0.378 17.137 1.00 81.62 101 GLU A N 1
ATOM 809 C CA . GLU A 1 101 ? 6.124 0.021 16.208 1.00 81.62 101 GLU A CA 1
ATOM 810 C C . GLU A 1 101 ? 4.775 -0.579 16.616 1.00 81.62 101 GLU A C 1
ATOM 812 O O . GLU A 1 101 ? 3.826 0.179 16.768 1.00 81.62 101 GLU A O 1
ATOM 817 N N . ILE A 1 102 ? 4.721 -1.869 16.967 1.00 84.44 102 ILE A N 1
ATOM 818 C CA . ILE A 1 102 ? 3.492 -2.494 17.486 1.00 84.44 102 ILE A CA 1
ATOM 819 C C . ILE A 1 102 ? 3.025 -1.854 18.783 1.00 84.44 102 ILE A C 1
ATOM 821 O O . ILE A 1 102 ? 1.832 -1.647 18.966 1.00 84.44 102 ILE A O 1
ATOM 825 N N . PHE A 1 103 ? 3.940 -1.558 19.707 1.00 87.44 103 PHE A N 1
ATOM 826 C CA . PHE A 1 103 ? 3.537 -0.963 20.977 1.00 87.44 103 PHE A CA 1
ATOM 827 C C . PHE A 1 103 ? 2.952 0.438 20.773 1.00 87.44 103 PHE A C 1
ATOM 829 O O . PHE A 1 103 ? 1.960 0.787 21.402 1.00 87.44 103 PHE A O 1
ATOM 836 N N . ASN A 1 104 ? 3.526 1.219 19.856 1.00 85.50 104 ASN A N 1
ATOM 837 C CA . ASN A 1 104 ? 2.973 2.514 19.472 1.00 85.50 104 ASN A CA 1
ATOM 838 C C . ASN A 1 104 ? 1.618 2.375 18.765 1.00 85.50 104 ASN A C 1
ATOM 840 O O . ASN A 1 104 ? 0.705 3.131 19.081 1.00 85.50 104 ASN A O 1
ATOM 844 N N . ASP A 1 105 ? 1.482 1.419 17.840 1.00 84.44 105 ASP A N 1
ATOM 845 C CA . ASP A 1 105 ? 0.214 1.125 17.162 1.00 84.44 105 ASP A CA 1
ATOM 846 C C . ASP A 1 105 ? -0.881 0.756 18.167 1.00 84.44 105 ASP A C 1
ATOM 848 O O . ASP A 1 105 ? -1.991 1.276 18.064 1.00 84.44 105 ASP A O 1
ATOM 852 N N . LEU A 1 106 ? -0.547 -0.074 19.161 1.00 87.44 106 LEU A N 1
ATOM 853 C CA . LEU A 1 106 ? -1.456 -0.520 20.216 1.00 87.44 106 LEU A CA 1
ATOM 854 C C . LEU A 1 106 ? -1.865 0.624 21.149 1.00 87.44 106 LEU A C 1
ATOM 856 O O . LEU A 1 106 ? -3.034 0.730 21.501 1.00 87.44 106 LEU A O 1
ATOM 860 N N . ILE A 1 107 ? -0.938 1.511 21.524 1.00 88.06 107 ILE A N 1
ATOM 861 C CA . ILE A 1 107 ? -1.286 2.717 22.293 1.00 88.06 107 ILE A CA 1
ATOM 862 C C . ILE A 1 107 ? -2.245 3.597 21.486 1.00 88.06 107 ILE A C 1
ATOM 864 O O . ILE A 1 107 ? -3.268 4.017 22.012 1.00 88.06 107 ILE A O 1
ATOM 868 N N . CYS A 1 108 ? -1.964 3.838 20.202 1.00 85.69 108 CYS A N 1
ATOM 869 C CA . CYS A 1 108 ? -2.854 4.636 19.358 1.00 85.69 108 CYS A CA 1
ATOM 870 C C . CYS A 1 108 ? -4.230 3.989 19.153 1.00 85.69 108 CYS A C 1
ATOM 872 O O . CYS A 1 108 ? -5.220 4.706 19.015 1.00 85.69 108 CYS A O 1
ATOM 874 N N . GLU A 1 109 ? -4.299 2.657 19.112 1.00 86.69 109 GLU A N 1
ATOM 875 C CA . GLU A 1 109 ? -5.559 1.914 19.050 1.00 86.69 109 GLU A CA 1
ATOM 876 C C . GLU A 1 109 ? -6.368 2.124 20.329 1.00 86.69 109 GLU A C 1
ATOM 878 O O . GLU A 1 109 ? -7.515 2.562 20.254 1.00 86.69 109 GLU A O 1
ATOM 883 N N . ILE A 1 110 ? -5.735 1.932 21.490 1.00 89.19 110 ILE A N 1
ATOM 884 C CA . ILE A 1 110 ? -6.353 2.156 22.800 1.00 89.19 110 ILE A CA 1
ATOM 885 C C . ILE A 1 110 ? -6.841 3.602 22.933 1.00 89.19 110 ILE A C 1
ATOM 887 O O . ILE A 1 110 ? -8.001 3.811 23.274 1.00 89.19 110 ILE A O 1
ATOM 891 N N . ASP A 1 111 ? -6.008 4.592 22.605 1.00 89.50 111 ASP A N 1
ATOM 892 C CA . ASP A 1 111 ? -6.372 6.012 22.700 1.00 89.50 111 ASP A CA 1
ATOM 893 C C . ASP A 1 111 ? -7.563 6.362 21.787 1.00 89.50 111 ASP A C 1
ATOM 895 O O . ASP A 1 111 ? -8.427 7.169 22.145 1.00 89.50 111 ASP A O 1
ATOM 899 N N . ASN A 1 112 ? -7.617 5.784 20.581 1.00 89.00 112 ASN A N 1
ATOM 900 C CA . ASN A 1 112 ? -8.729 5.989 19.651 1.00 89.00 112 ASN A CA 1
ATOM 901 C C . ASN A 1 112 ? -10.019 5.332 20.158 1.00 89.00 112 ASN A C 1
ATOM 903 O O . ASN A 1 112 ? -11.102 5.918 20.047 1.00 89.00 112 ASN A O 1
ATOM 907 N N . ASP A 1 113 ? -9.910 4.125 20.704 1.00 89.88 113 ASP A N 1
ATOM 908 C CA . ASP A 1 113 ? -11.041 3.388 21.251 1.00 89.88 113 ASP A CA 1
ATOM 909 C C . ASP A 1 113 ? -11.581 4.056 22.511 1.00 89.88 113 ASP A C 1
ATOM 911 O O . ASP A 1 113 ? -12.793 4.222 22.625 1.00 89.88 113 ASP A O 1
ATOM 915 N N . GLU A 1 114 ? -10.715 4.543 23.398 1.00 91.38 114 GLU A N 1
ATOM 916 C CA . GLU A 1 114 ? -11.103 5.307 24.583 1.00 91.38 114 GLU A CA 1
ATOM 917 C C . GLU A 1 114 ? -11.890 6.565 24.189 1.00 91.38 114 GLU A C 1
ATOM 919 O O . GLU A 1 114 ? -13.029 6.737 24.625 1.00 91.38 114 GLU A O 1
ATOM 924 N N . GLN A 1 115 ? -11.380 7.369 23.248 1.00 91.00 115 GLN A N 1
ATOM 925 C CA . GLN A 1 115 ? -12.099 8.540 22.717 1.00 91.00 115 GLN A CA 1
ATOM 926 C C . GLN A 1 115 ? -13.452 8.190 22.079 1.00 91.00 115 GLN A C 1
ATOM 928 O O . GLN A 1 115 ? -14.383 9.001 22.060 1.00 91.00 115 GLN A O 1
ATOM 933 N N . ASN A 1 116 ? -13.580 7.005 21.483 1.00 90.69 116 ASN A N 1
ATOM 934 C CA . ASN A 1 116 ? -14.845 6.544 20.922 1.00 90.69 116 ASN A CA 1
ATOM 935 C C . ASN A 1 116 ? -15.802 6.042 22.017 1.00 90.69 116 ASN A C 1
ATOM 937 O O . ASN A 1 116 ? -16.995 6.350 21.956 1.00 90.69 116 ASN A O 1
ATOM 941 N N . ILE A 1 117 ? -15.298 5.345 23.036 1.00 90.50 117 ILE A N 1
ATOM 942 C CA . ILE A 1 117 ? -16.061 4.874 24.200 1.00 90.50 117 ILE A CA 1
ATOM 943 C C . ILE A 1 117 ? -16.570 6.054 25.033 1.00 90.50 117 ILE A C 1
ATOM 945 O O . ILE A 1 117 ? -17.724 6.036 25.464 1.00 90.50 117 ILE A O 1
ATOM 949 N N . GLU A 1 118 ? -15.787 7.121 25.192 1.00 92.12 118 GLU A N 1
ATOM 950 C CA . GLU A 1 118 ? -16.214 8.358 25.859 1.00 92.12 118 GLU A CA 1
ATOM 951 C C . GLU A 1 118 ? -17.512 8.920 25.263 1.00 92.12 118 GLU A C 1
ATOM 953 O O . GLU A 1 118 ? -18.406 9.361 25.987 1.00 92.12 118 GLU A O 1
ATOM 958 N N . LYS A 1 119 ? -17.680 8.829 23.937 1.00 91.19 119 LYS A N 1
ATOM 959 C CA . LYS A 1 119 ? -18.903 9.275 23.242 1.00 91.19 119 LYS A CA 1
ATOM 960 C C . LYS A 1 119 ? -20.125 8.416 23.585 1.00 91.19 119 LYS A C 1
ATOM 962 O O . LYS A 1 119 ? -21.252 8.838 23.316 1.00 91.19 119 LYS A O 1
ATOM 967 N N . LEU A 1 120 ? -19.919 7.219 24.138 1.00 92.19 120 LEU A N 1
ATOM 968 C CA . LEU A 1 120 ? -20.967 6.295 24.572 1.00 92.19 120 LEU A CA 1
ATOM 969 C C . LEU A 1 120 ? -21.248 6.341 26.076 1.00 92.19 120 LEU A C 1
ATOM 971 O O . LEU A 1 120 ? -22.333 5.922 26.475 1.00 92.19 120 LEU A O 1
ATOM 975 N N . MET A 1 121 ? -20.339 6.883 26.894 1.00 92.19 121 MET A N 1
ATOM 976 C CA . MET A 1 121 ? -20.525 7.011 28.347 1.00 92.19 121 MET A CA 1
ATOM 977 C C . MET A 1 121 ? -21.843 7.677 28.792 1.00 92.19 121 MET A C 1
ATOM 979 O O . MET A 1 121 ? -22.353 7.302 29.846 1.00 92.19 121 MET A O 1
ATOM 983 N N . PRO A 1 122 ? -22.452 8.617 28.037 1.00 92.50 122 PRO A N 1
ATOM 984 C CA . PRO A 1 122 ? -23.743 9.196 28.417 1.00 92.50 122 PRO A CA 1
ATOM 985 C C . PRO A 1 122 ? -24.947 8.240 28.344 1.00 92.50 122 PRO A C 1
ATOM 987 O O . PRO A 1 122 ? -26.031 8.614 28.795 1.00 92.50 122 PRO A O 1
ATOM 990 N N . TYR A 1 123 ? -24.813 7.058 27.733 1.00 91.06 123 TYR A N 1
ATOM 991 C CA . TYR A 1 123 ? -25.910 6.102 27.564 1.00 91.06 123 TYR A CA 1
ATOM 992 C C . TYR A 1 123 ? -25.900 5.028 28.652 1.00 91.06 123 TYR A C 1
ATOM 994 O O . TYR A 1 123 ? -24.852 4.582 29.111 1.00 91.06 123 TYR A O 1
ATOM 1002 N N . SER A 1 124 ? -27.087 4.565 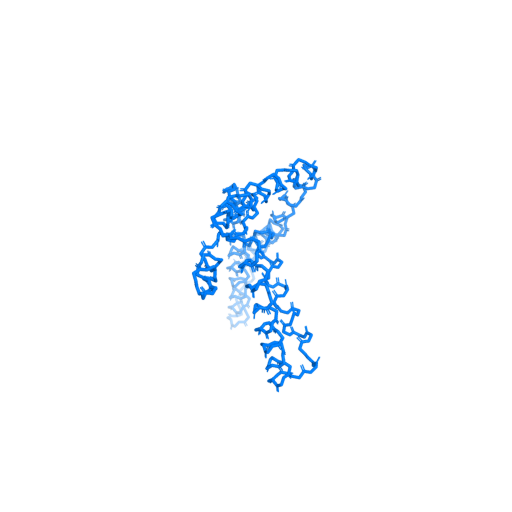29.043 1.00 92.50 124 SER A N 1
ATOM 1003 C CA . SER A 1 124 ? -27.201 3.488 30.028 1.00 92.50 124 SER A CA 1
ATOM 1004 C C . SER A 1 124 ? -26.795 2.130 29.445 1.00 92.50 124 SER A C 1
ATOM 1006 O O . SER A 1 124 ? -26.976 1.857 28.257 1.00 92.50 124 SER A O 1
ATOM 1008 N N . LEU A 1 125 ? -26.327 1.220 30.305 1.00 91.94 125 LEU A N 1
ATOM 1009 C CA . LEU A 1 125 ? -25.947 -0.142 29.909 1.00 91.94 125 LEU A CA 1
ATOM 1010 C C . LEU A 1 125 ? -27.104 -0.906 29.237 1.00 91.94 125 LEU A C 1
ATOM 1012 O O . LEU A 1 125 ? -26.891 -1.665 28.297 1.00 91.94 125 LEU A O 1
ATOM 1016 N N . ILE A 1 126 ? -28.344 -0.649 29.664 1.00 92.56 126 ILE A N 1
ATOM 1017 C CA . ILE A 1 126 ? -29.549 -1.237 29.065 1.00 92.56 126 ILE A CA 1
ATOM 1018 C C . ILE A 1 126 ? -29.751 -0.723 27.630 1.00 92.56 126 ILE A C 1
ATOM 1020 O O . ILE A 1 126 ? -30.037 -1.509 26.729 1.00 92.56 126 ILE A O 1
ATOM 1024 N N . GLU A 1 127 ? -29.585 0.582 27.392 1.00 90.62 127 GLU A N 1
ATOM 1025 C CA . GLU A 1 127 ? -29.694 1.173 26.051 1.00 90.62 127 GLU A CA 1
ATOM 1026 C C . GLU A 1 127 ? -28.593 0.690 25.101 1.00 90.62 127 GLU A C 1
ATOM 1028 O O . GLU A 1 127 ? -28.85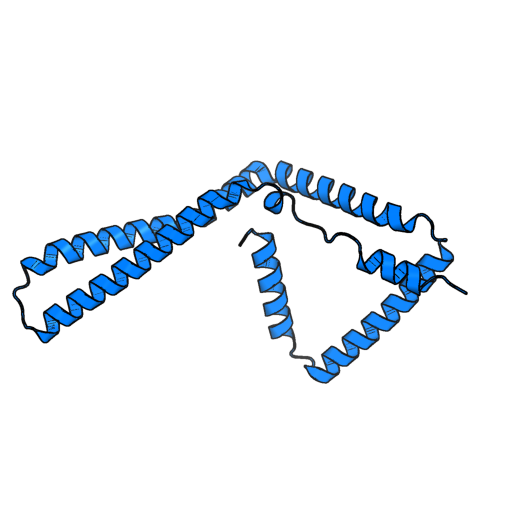8 0.463 23.915 1.00 90.62 127 GLU A O 1
ATOM 1033 N N . LEU A 1 128 ? -27.372 0.519 25.616 1.00 92.19 128 LEU A N 1
ATOM 1034 C CA . LEU A 1 128 ? -26.248 -0.016 24.852 1.00 92.19 128 LEU A CA 1
ATOM 1035 C C . LEU A 1 128 ? -26.494 -1.480 24.481 1.00 92.19 128 LEU A C 1
ATOM 1037 O O . LEU A 1 128 ? -26.423 -1.810 23.300 1.00 92.19 128 LEU A O 1
ATOM 1041 N N . ASN A 1 129 ? -26.895 -2.326 25.436 1.00 92.81 129 ASN A N 1
ATOM 1042 C CA . ASN A 1 129 ? -27.225 -3.731 25.171 1.00 92.81 129 ASN A CA 1
ATOM 1043 C C . ASN A 1 129 ? -28.363 -3.875 24.156 1.00 92.81 129 ASN A C 1
ATOM 1045 O O . ASN A 1 129 ? -28.240 -4.620 23.188 1.00 92.81 129 ASN A O 1
ATOM 1049 N N . TYR A 1 130 ? -29.425 -3.079 24.296 1.00 91.88 130 TYR A N 1
ATOM 1050 C CA . TYR A 1 130 ? -30.506 -3.065 23.312 1.00 91.88 130 TYR A CA 1
ATOM 1051 C C . TYR A 1 130 ? -30.008 -2.658 21.910 1.00 91.88 130 TYR A C 1
ATOM 1053 O O . TYR A 1 130 ? -30.460 -3.185 20.891 1.00 91.88 130 TYR A O 1
ATOM 1061 N N . SER A 1 131 ? -29.064 -1.715 21.830 1.00 91.31 131 SER A N 1
ATOM 1062 C CA . SER A 1 131 ? -28.468 -1.303 20.554 1.00 91.31 131 SER A CA 1
ATOM 1063 C C . SER A 1 131 ? -27.583 -2.399 19.949 1.00 91.31 131 SER A C 1
ATOM 1065 O O . SER A 1 131 ? -27.610 -2.580 18.731 1.00 91.31 131 SER A O 1
ATOM 1067 N N . ILE A 1 132 ? -26.858 -3.160 20.777 1.00 92.31 132 ILE A N 1
ATOM 1068 C CA . ILE A 1 132 ? -26.092 -4.346 20.362 1.00 92.31 132 ILE A CA 1
ATOM 1069 C C . ILE A 1 132 ? -27.029 -5.391 19.748 1.00 92.31 132 ILE A C 1
ATOM 1071 O O . ILE A 1 132 ? -26.778 -5.856 18.635 1.00 92.31 132 ILE A O 1
ATOM 1075 N N . ASP A 1 133 ? -28.145 -5.702 20.410 1.00 93.31 133 ASP A N 1
ATOM 1076 C CA . ASP A 1 133 ? -29.136 -6.657 19.902 1.00 93.31 133 ASP A CA 1
ATOM 1077 C C . ASP A 1 133 ? -29.691 -6.221 18.540 1.00 93.31 133 ASP A C 1
ATOM 1079 O O . ASP A 1 133 ? -29.770 -7.008 17.591 1.00 93.31 133 ASP A O 1
ATOM 1083 N N . TRP A 1 134 ? -30.016 -4.933 18.402 1.00 90.88 134 TRP A N 1
ATOM 1084 C CA . TRP A 1 134 ? -30.520 -4.383 17.146 1.00 90.88 134 TRP A CA 1
ATOM 1085 C C . TRP A 1 134 ? -29.480 -4.440 16.016 1.00 90.88 134 TRP A C 1
ATOM 1087 O O . TRP A 1 134 ? -29.811 -4.805 14.881 1.00 90.88 134 TRP A O 1
ATOM 1097 N N . LEU A 1 135 ? -28.215 -4.118 16.315 1.00 90.88 135 LEU A N 1
ATOM 1098 C CA . LEU A 1 135 ? -27.101 -4.229 15.370 1.00 90.88 135 LEU A CA 1
ATOM 1099 C C . LEU A 1 135 ? -26.878 -5.681 14.937 1.00 90.88 135 LEU A C 1
ATOM 1101 O O . LEU A 1 135 ? -26.755 -5.935 13.739 1.00 90.88 135 LEU A O 1
ATOM 1105 N N . ASN A 1 136 ? -26.918 -6.636 15.867 1.00 92.31 136 ASN A N 1
ATOM 1106 C CA . ASN A 1 136 ? -26.777 -8.063 15.574 1.00 92.31 136 ASN A CA 1
ATOM 1107 C C . ASN A 1 136 ? -27.858 -8.558 14.606 1.00 92.31 136 ASN A C 1
ATOM 1109 O O . ASN A 1 136 ? -27.547 -9.192 13.594 1.00 92.31 136 ASN A O 1
ATOM 1113 N N . ILE A 1 137 ? -29.121 -8.193 14.847 1.00 92.50 137 ILE A N 1
ATOM 1114 C CA . ILE A 1 137 ? -30.228 -8.510 13.933 1.00 92.50 137 ILE A CA 1
ATOM 1115 C C . ILE A 1 137 ? -29.969 -7.908 12.545 1.00 92.50 137 ILE A C 1
ATOM 1117 O O . ILE A 1 137 ? -30.199 -8.554 11.517 1.00 92.50 137 ILE A O 1
ATOM 1121 N N . LYS A 1 138 ? -29.485 -6.662 12.481 1.00 89.00 138 LYS A N 1
ATOM 1122 C CA . LYS A 1 138 ? -29.196 -5.994 11.208 1.00 89.00 138 LYS A CA 1
ATOM 1123 C C . LYS A 1 138 ? -28.052 -6.676 10.453 1.00 89.00 138 LYS A C 1
ATOM 1125 O O . LYS A 1 138 ? -28.201 -6.903 9.252 1.00 89.00 138 LYS A O 1
ATOM 1130 N N . ILE A 1 139 ? -26.963 -7.036 11.135 1.00 88.38 139 ILE A N 1
ATOM 1131 C CA . ILE A 1 139 ? -25.818 -7.760 10.563 1.00 88.38 139 ILE A CA 1
ATOM 1132 C C . ILE A 1 139 ? -26.275 -9.102 9.993 1.00 88.38 139 ILE A C 1
ATOM 1134 O O . ILE A 1 139 ? -25.963 -9.406 8.844 1.00 88.38 139 ILE A O 1
ATOM 1138 N N . GLN A 1 140 ? -27.074 -9.874 10.736 1.00 87.94 140 GLN A N 1
ATOM 1139 C CA . GLN A 1 140 ? -27.604 -11.154 10.257 1.00 87.94 140 GLN A CA 1
ATOM 1140 C C . GLN A 1 140 ? -28.448 -10.994 8.986 1.00 87.94 140 GLN A C 1
ATOM 1142 O O . GLN A 1 140 ? -28.267 -11.742 8.027 1.00 87.94 140 GLN A O 1
ATOM 1147 N N . ARG A 1 141 ? -29.316 -9.974 8.925 1.00 89.88 141 ARG A N 1
ATOM 1148 C CA . ARG A 1 141 ? -30.107 -9.684 7.715 1.00 89.88 141 ARG A CA 1
ATOM 1149 C C . ARG A 1 141 ? -29.234 -9.305 6.524 1.00 89.88 141 ARG A C 1
ATOM 1151 O O . ARG A 1 141 ? -29.521 -9.724 5.407 1.00 89.88 141 ARG A O 1
ATOM 1158 N N . VAL A 1 142 ? -28.195 -8.498 6.740 1.00 85.81 142 VAL A N 1
ATOM 1159 C CA . VAL A 1 142 ? -27.251 -8.123 5.676 1.00 85.81 142 VAL A CA 1
ATOM 1160 C C . VAL A 1 142 ? -26.474 -9.349 5.204 1.00 85.81 142 VAL A C 1
ATOM 1162 O O . VAL A 1 142 ? -26.393 -9.575 4.002 1.00 85.81 142 VAL A O 1
ATOM 1165 N N . LYS A 1 143 ? -25.984 -10.181 6.128 1.00 79.94 143 LYS A N 1
ATOM 1166 C CA . LYS A 1 143 ? -25.281 -11.428 5.816 1.00 79.94 143 LYS A CA 1
ATOM 1167 C C . LYS A 1 143 ? -26.149 -12.380 4.990 1.00 79.94 143 LYS A C 1
ATOM 1169 O O . LYS A 1 143 ? -25.668 -12.891 3.986 1.00 79.94 143 LYS A O 1
ATOM 1174 N N . SER A 1 144 ? -27.421 -12.556 5.361 1.00 81.81 144 SER A N 1
ATOM 1175 C CA . SER A 1 144 ? -28.381 -13.349 4.579 1.00 81.81 144 SER A CA 1
ATOM 1176 C C . SER A 1 144 ? -28.531 -12.797 3.165 1.00 81.81 144 SER A C 1
ATOM 1178 O O . SER A 1 144 ? -28.330 -13.530 2.213 1.00 81.81 144 SER A O 1
ATOM 1180 N N . ARG A 1 145 ? -28.769 -11.487 3.012 1.00 82.19 145 ARG A N 1
ATOM 1181 C CA . ARG A 1 145 ? -28.914 -10.861 1.686 1.00 82.19 145 ARG A CA 1
ATOM 1182 C C . ARG A 1 145 ? -27.661 -10.998 0.827 1.00 82.19 145 ARG A C 1
ATOM 1184 O O . ARG A 1 145 ? -27.777 -11.232 -0.365 1.00 82.19 145 ARG A O 1
ATOM 1191 N N . ILE A 1 146 ? -26.470 -10.840 1.405 1.00 75.62 146 ILE A N 1
ATOM 1192 C CA . ILE A 1 146 ? -25.210 -11.042 0.675 1.00 75.62 146 ILE A CA 1
ATOM 1193 C C . ILE A 1 146 ? -25.105 -12.498 0.209 1.00 75.62 146 ILE A C 1
ATOM 1195 O O . ILE A 1 146 ? -24.740 -12.740 -0.938 1.00 75.62 146 ILE A O 1
ATOM 1199 N N . ASN A 1 147 ? -25.463 -13.452 1.069 1.00 72.56 147 ASN A N 1
ATOM 1200 C CA . ASN A 1 147 ? -25.476 -14.867 0.717 1.00 72.56 147 ASN A CA 1
ATOM 1201 C C . ASN A 1 147 ? -26.503 -15.175 -0.388 1.00 72.56 147 ASN A C 1
ATOM 1203 O O . ASN A 1 147 ? -26.190 -15.911 -1.316 1.00 72.56 147 ASN A O 1
ATOM 1207 N N . ASP A 1 148 ? -27.681 -14.550 -0.343 1.00 73.38 148 ASP A N 1
ATOM 1208 C CA . ASP A 1 148 ? -28.728 -14.694 -1.361 1.00 73.38 148 ASP A CA 1
ATOM 1209 C C . ASP A 1 148 ? -28.307 -14.089 -2.716 1.00 73.38 148 ASP A C 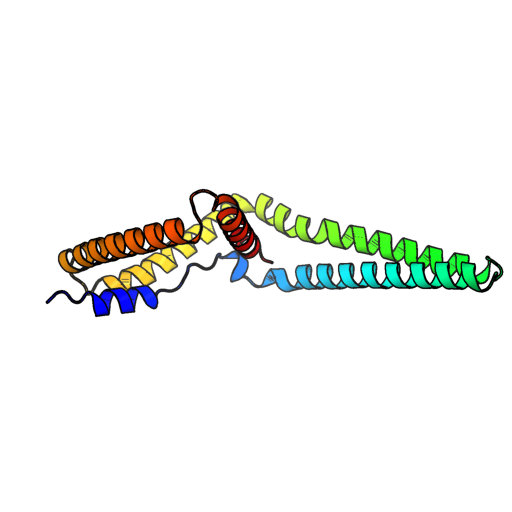1
ATOM 1211 O O . ASP A 1 148 ? -28.645 -14.626 -3.767 1.00 73.38 148 ASP A O 1
ATOM 1215 N N . PHE A 1 149 ? -27.554 -12.980 -2.709 1.00 66.44 149 PHE A N 1
ATOM 1216 C CA . PHE A 1 149 ? -27.109 -12.288 -3.927 1.00 66.44 149 PHE A CA 1
ATOM 1217 C C . PHE A 1 149 ? -25.865 -12.900 -4.578 1.00 66.44 149 PHE A C 1
ATOM 1219 O O . PHE A 1 149 ? -25.738 -12.857 -5.800 1.00 66.44 149 PHE A O 1
ATOM 1226 N N . PHE A 1 150 ? -24.928 -13.423 -3.788 1.00 68.00 150 PHE A N 1
ATOM 1227 C CA . PHE A 1 150 ? -23.626 -13.866 -4.296 1.00 68.00 150 PHE A CA 1
ATOM 1228 C C . PHE A 1 150 ? -23.360 -15.372 -4.120 1.00 68.00 150 PHE A C 1
ATOM 1230 O O . PHE A 1 150 ? -22.395 -15.891 -4.685 1.00 68.00 150 PHE A O 1
ATOM 1237 N N . GLY A 1 151 ? -24.208 -16.086 -3.374 1.00 64.88 151 GLY A N 1
ATOM 1238 C CA . GLY A 1 151 ? -24.050 -17.506 -3.064 1.00 64.88 151 GLY A CA 1
ATOM 1239 C C . GLY A 1 151 ? -22.862 -17.822 -2.142 1.00 64.88 151 GLY A C 1
ATOM 1240 O O . GLY A 1 151 ? -22.046 -16.971 -1.784 1.00 64.88 151 GLY A O 1
ATOM 1241 N N . GLU A 1 152 ? -22.717 -19.103 -1.804 1.00 63.72 152 GLU A N 1
ATOM 1242 C CA . GLU A 1 152 ? -21.660 -19.632 -0.921 1.00 63.72 152 GLU A CA 1
ATOM 1243 C C . GLU A 1 152 ? -20.230 -19.458 -1.491 1.00 63.72 152 GLU A C 1
ATOM 1245 O O . GLU A 1 152 ? -19.238 -19.551 -0.772 1.00 63.72 152 GLU A O 1
ATOM 1250 N N . LYS A 1 153 ? -20.096 -19.151 -2.792 1.00 59.25 153 LYS A N 1
ATOM 1251 C CA . LYS A 1 153 ? -18.816 -19.026 -3.522 1.00 59.25 153 LYS A CA 1
ATOM 1252 C C . LYS A 1 153 ? -18.211 -17.613 -3.481 1.00 59.25 153 LYS A C 1
ATOM 1254 O O . LYS A 1 153 ? -17.425 -17.234 -4.347 1.00 59.25 153 LYS A O 1
ATOM 1259 N N . THR A 1 154 ? -18.543 -16.832 -2.457 1.00 64.50 154 THR A N 1
ATOM 1260 C CA . THR A 1 154 ? -18.052 -15.459 -2.233 1.00 64.50 154 THR A CA 1
ATOM 1261 C C . THR A 1 154 ? -16.614 -15.367 -1.741 1.00 64.50 154 THR A C 1
ATOM 1263 O O . THR A 1 154 ? -16.092 -14.258 -1.636 1.00 64.50 154 THR A O 1
ATOM 1266 N N . ALA A 1 155 ? -15.938 -16.501 -1.525 1.00 64.19 155 ALA A N 1
ATOM 1267 C CA . ALA A 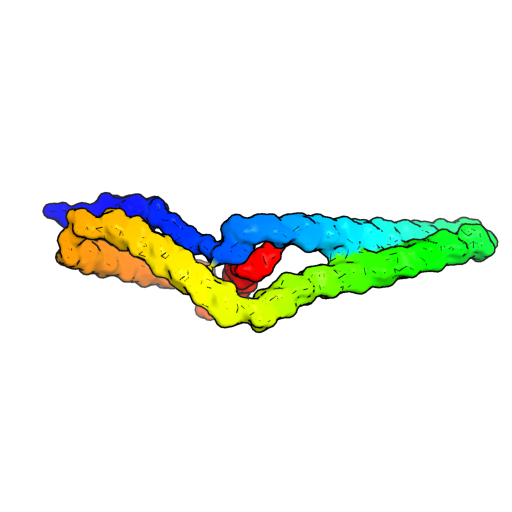1 155 ? -14.524 -16.551 -1.160 1.00 64.19 155 ALA A CA 1
ATOM 1268 C C . ALA A 1 155 ? -13.665 -15.623 -2.034 1.00 64.19 155 ALA A C 1
ATOM 1270 O O . ALA A 1 155 ? -12.814 -14.921 -1.510 1.00 64.19 155 ALA A O 1
ATOM 1271 N N . VAL A 1 156 ? -13.939 -15.531 -3.340 1.00 61.31 156 VAL A N 1
ATOM 1272 C CA . VAL A 1 156 ? -13.182 -14.665 -4.261 1.00 61.31 156 VAL A CA 1
ATOM 1273 C C . VAL A 1 156 ? -13.367 -13.174 -3.951 1.00 61.31 156 VAL A C 1
ATOM 1275 O O . VAL A 1 156 ? -12.389 -12.436 -3.909 1.00 61.31 156 VAL A O 1
ATOM 1278 N N . LEU A 1 157 ? -14.593 -12.717 -3.677 1.00 67.25 157 LEU A N 1
ATOM 1279 C CA . LEU A 1 157 ? -14.856 -11.318 -3.315 1.00 67.25 157 LEU A CA 1
ATOM 1280 C C . LEU A 1 157 ? -14.326 -10.987 -1.917 1.00 67.25 157 LEU A C 1
ATOM 1282 O O . LEU A 1 157 ? -13.785 -9.904 -1.710 1.00 67.25 157 LEU A O 1
ATOM 1286 N N . SER A 1 158 ? -14.421 -11.930 -0.976 1.00 65.81 158 SER A N 1
ATOM 1287 C CA . SER A 1 158 ? -13.802 -11.807 0.344 1.00 65.81 158 SER A CA 1
ATOM 1288 C C . SER A 1 158 ? -12.280 -11.728 0.239 1.00 65.81 158 SER A C 1
ATOM 1290 O O . SER A 1 158 ? -11.681 -10.881 0.888 1.00 65.81 158 SER A O 1
ATOM 1292 N N . ILE A 1 159 ? -11.657 -12.534 -0.625 1.00 68.69 159 ILE A N 1
ATOM 1293 C CA . ILE A 1 159 ? -10.217 -12.483 -0.903 1.00 68.69 159 ILE A CA 1
ATOM 1294 C C . ILE A 1 159 ? -9.836 -11.135 -1.525 1.00 68.69 159 ILE A C 1
ATOM 1296 O O . ILE A 1 159 ? -8.859 -10.540 -1.089 1.00 68.69 159 ILE A O 1
ATOM 1300 N N . ILE A 1 160 ? -10.608 -10.609 -2.483 1.00 70.94 160 ILE A N 1
ATOM 1301 C CA . ILE A 1 160 ? -10.343 -9.290 -3.087 1.00 70.94 160 ILE A CA 1
ATOM 1302 C C . ILE A 1 160 ? -10.483 -8.168 -2.048 1.00 70.94 160 ILE A C 1
ATOM 1304 O O . ILE A 1 160 ? -9.629 -7.286 -1.979 1.00 70.94 160 ILE A O 1
ATOM 1308 N N . GLY A 1 161 ? -11.521 -8.209 -1.208 1.00 69.88 161 GLY A N 1
ATOM 1309 C CA . GLY A 1 161 ? -11.721 -7.233 -0.134 1.00 69.88 161 GLY A CA 1
ATOM 1310 C C . GLY A 1 161 ? -10.616 -7.283 0.924 1.00 69.88 161 GLY A C 1
ATOM 1311 O O . GLY A 1 161 ? -10.097 -6.242 1.325 1.00 69.88 161 GLY A O 1
ATOM 1312 N N . LEU A 1 162 ? -10.203 -8.489 1.324 1.00 66.12 162 LEU A N 1
ATOM 1313 C CA . LEU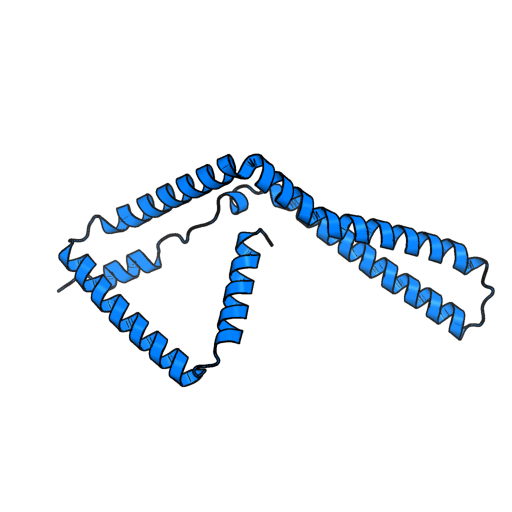 A 1 162 ? -9.085 -8.700 2.245 1.00 66.12 162 LEU A CA 1
ATOM 1314 C C . LEU A 1 162 ? -7.759 -8.243 1.630 1.00 66.12 162 LEU A C 1
ATOM 1316 O O . LEU A 1 162 ? -6.986 -7.565 2.301 1.00 66.12 162 LEU A O 1
ATOM 1320 N N . ALA A 1 163 ? -7.516 -8.541 0.352 1.00 66.94 163 ALA A N 1
ATOM 1321 C CA . ALA A 1 163 ? -6.329 -8.085 -0.364 1.00 66.94 163 ALA A CA 1
ATOM 1322 C C . ALA A 1 163 ? -6.275 -6.551 -0.428 1.00 66.94 163 ALA A C 1
ATOM 1324 O O . ALA A 1 163 ? -5.240 -5.961 -0.131 1.00 66.94 163 ALA A O 1
ATOM 1325 N N . TYR A 1 164 ? -7.395 -5.892 -0.736 1.00 66.00 164 TYR A N 1
ATOM 1326 C CA . TYR A 1 164 ? -7.480 -4.431 -0.765 1.00 66.00 164 TYR A CA 1
ATOM 1327 C C . TYR A 1 164 ? -7.228 -3.799 0.614 1.00 66.00 164 TYR A C 1
ATOM 1329 O O . TYR A 1 164 ? -6.479 -2.827 0.725 1.00 66.00 164 TYR A O 1
ATOM 1337 N N . SER A 1 165 ? -7.805 -4.374 1.673 1.00 59.34 165 SER A N 1
ATOM 1338 C CA . SER A 1 165 ? -7.602 -3.909 3.050 1.00 59.34 165 SER A CA 1
ATOM 1339 C C . SER A 1 165 ? -6.156 -4.103 3.521 1.00 59.34 165 SER A C 1
ATOM 1341 O O . SER A 1 165 ? -5.579 -3.189 4.110 1.00 59.34 165 SER A O 1
ATOM 1343 N N . ALA A 1 166 ? -5.536 -5.240 3.190 1.00 57.91 166 ALA A N 1
ATOM 1344 C CA . ALA A 1 166 ? -4.135 -5.504 3.503 1.00 57.91 166 ALA A CA 1
ATOM 1345 C C . ALA A 1 166 ? -3.195 -4.511 2.796 1.00 57.91 166 ALA A C 1
ATOM 1347 O O . ALA A 1 166 ? -2.289 -3.970 3.425 1.00 57.91 166 ALA A O 1
ATOM 1348 N N . ILE A 1 167 ? -3.441 -4.200 1.517 1.00 58.12 167 ILE A N 1
ATOM 1349 C CA . ILE A 1 167 ? -2.628 -3.241 0.747 1.00 58.12 167 ILE A CA 1
ATOM 1350 C C . ILE A 1 167 ? -2.689 -1.828 1.353 1.00 58.12 167 ILE A C 1
ATOM 1352 O O . ILE A 1 167 ? -1.672 -1.140 1.399 1.00 58.12 167 ILE A O 1
ATOM 1356 N N . GLN A 1 168 ? -3.842 -1.390 1.872 1.00 53.31 168 GLN A N 1
ATOM 1357 C CA . GLN A 1 168 ? -3.927 -0.102 2.574 1.00 53.31 168 GLN A CA 1
ATOM 1358 C C . GLN A 1 168 ? -3.151 -0.095 3.901 1.00 53.31 168 GLN A C 1
ATOM 1360 O O . GLN A 1 168 ? -2.503 0.906 4.216 1.00 53.31 168 GLN A O 1
ATOM 1365 N N . GLY A 1 169 ? -3.174 -1.196 4.659 1.00 47.31 169 GLY A N 1
ATOM 1366 C CA . GLY A 1 169 ? -2.491 -1.313 5.954 1.00 47.31 169 GLY A CA 1
ATOM 1367 C C . GLY A 1 169 ? -0.962 -1.240 5.871 1.00 47.31 169 GLY A C 1
ATOM 1368 O O . GLY A 1 169 ? -0.329 -0.680 6.761 1.00 47.31 169 GLY A O 1
ATOM 1369 N N . PHE A 1 170 ? -0.364 -1.717 4.774 1.00 45.94 170 PHE A N 1
ATOM 1370 C CA . PHE A 1 170 ? 1.092 -1.682 4.563 1.00 45.94 170 PHE A CA 1
ATOM 1371 C C . PHE A 1 170 ? 1.616 -0.390 3.915 1.00 45.94 170 PHE A C 1
ATOM 1373 O O . PHE A 1 170 ? 2.810 -0.283 3.643 1.00 45.94 170 PHE A O 1
ATOM 1380 N N . GLY A 1 171 ? 0.751 0.611 3.717 1.00 43.34 171 GLY A N 1
ATOM 1381 C CA . GLY A 1 171 ? 1.122 1.880 3.095 1.00 43.34 171 GLY A CA 1
ATOM 1382 C C . GLY A 1 171 ? 1.308 1.737 1.586 1.00 43.34 171 GLY A C 1
ATOM 1383 O O . GLY A 1 171 ? 2.430 1.581 1.110 1.00 43.34 171 GLY A O 1
ATOM 1384 N N . GLY A 1 172 ? 0.195 1.804 0.849 1.00 39.19 172 GLY A N 1
ATOM 1385 C CA . GLY A 1 172 ? 0.186 1.850 -0.619 1.00 39.19 172 GLY A CA 1
ATOM 1386 C C . GLY A 1 172 ? 0.971 3.009 -1.238 1.00 39.19 172 GLY A C 1
ATOM 1387 O O . GLY A 1 172 ? 1.041 4.117 -0.648 1.00 39.19 172 GLY A O 1
#

pLDDT: mean 81.66, std 12.65, range [39.19, 95.31]

Foldseek 3Di:
DQPLVVVVVLVVPADDQDFPVVVPPPCVVLVVLLVVLVVLLVVLVVVLVVLVVCCVPVVDDCVVSVVSNVVSVVSNVVSVVSNVCSLVVVVVVCVVCVVVSVVVRVVSVVVSVVVSVVSVVVHDPVSVVVSVVVVVVVVVVVVVVCCVVPNPPCVVVVVVVVVVVVCVNSPD

Organism: Salmonella muenchen (NCBI:txid596)

Secondary structure (DSSP, 8-state):
---HHHHHHHHTTSPPP--HHHHS-TTHHHHHHHHHHHHHHHHHHHHHHHHHHHHHHHT--SHHHHHHHHHHHHHHHHHHHHHHHTTHHHHHHHHHTHHHHHHHHHHHHHHHHHHHHHTTTTS-HHHHHHHHHHHHHHHHHHHHHHHHHH-TTTHHHHHHHHHHHHHHHT--